Protein AF-A0A959I008-F1 (afdb_monomer_lite)

Sequence (167 aa):
MNSTNTCQQVITVTELHNYEIRFPKDAQAICGEPNPDTILTNEIGCDILSVNVHDDTYTADADECYKILRRYRVINWCEWDGISTPIVISRDEDCDNNPGDEAVWVMVRPNGVTYVDRDNNENNNNPPVGTSRCTSLPKPNGHWARSTINTELTSVGHWEYTQVIKV

Structure (mmCIF, N/CA/C/O backbone):
data_AF-A0A959I008-F1
#
_entry.id   AF-A0A959I008-F1
#
loop_
_atom_site.group_PDB
_atom_site.id
_atom_site.type_symbol
_atom_site.label_atom_id
_atom_site.label_alt_id
_atom_site.label_comp_id
_atom_site.label_asym_id
_atom_site.label_entity_id
_atom_site.label_seq_id
_atom_site.pdbx_PDB_ins_code
_atom_site.Cartn_x
_atom_site.Cartn_y
_atom_site.Cartn_z
_atom_site.occupancy
_atom_site.B_iso_or_equiv
_atom_site.auth_seq_id
_atom_site.auth_comp_id
_atom_site.auth_asym_id
_atom_site.auth_atom_id
_atom_site.pdbx_PDB_model_num
ATOM 1 N N . MET A 1 1 ? -41.784 -15.426 48.465 1.00 46.72 1 MET A N 1
ATOM 2 C CA . MET A 1 1 ? -41.939 -14.186 47.677 1.00 46.72 1 MET A CA 1
ATOM 3 C C . MET A 1 1 ? -40.967 -14.290 46.515 1.00 46.72 1 MET A C 1
ATOM 5 O O . MET A 1 1 ? -39.773 -14.316 46.774 1.00 46.72 1 MET A O 1
ATOM 9 N N . ASN A 1 2 ? -41.446 -14.460 45.280 1.00 59.78 2 ASN A N 1
ATOM 10 C CA . ASN A 1 2 ? -40.564 -14.507 44.111 1.00 59.78 2 ASN A CA 1
ATOM 11 C C . ASN A 1 2 ? -40.426 -13.095 43.546 1.00 59.78 2 ASN A C 1
ATOM 13 O O . ASN A 1 2 ? -41.419 -12.471 43.185 1.00 59.78 2 ASN A O 1
ATOM 17 N N . SER A 1 3 ? -39.194 -12.596 43.505 1.00 62.22 3 SER A N 1
ATOM 18 C CA . SER A 1 3 ? -38.844 -11.376 42.784 1.00 62.22 3 SER A CA 1
ATOM 19 C C . SER A 1 3 ? -38.984 -11.649 41.284 1.00 62.22 3 SER A C 1
ATOM 21 O O . SER A 1 3 ? -38.260 -12.482 40.748 1.00 62.22 3 SER A O 1
ATOM 23 N N . THR A 1 4 ? -39.910 -10.968 40.607 1.00 69.31 4 THR A N 1
ATOM 24 C CA . THR A 1 4 ? -40.106 -11.027 39.144 1.00 69.31 4 THR A CA 1
ATOM 25 C C . THR A 1 4 ? -39.244 -10.004 38.401 1.00 69.31 4 THR A C 1
ATOM 27 O O . THR A 1 4 ? -39.592 -9.582 37.302 1.00 69.31 4 THR A O 1
ATOM 30 N N . ASN A 1 5 ? -38.145 -9.547 39.007 1.00 70.44 5 ASN A N 1
ATOM 31 C CA . ASN A 1 5 ? -37.286 -8.540 38.397 1.00 70.44 5 ASN A CA 1
ATOM 32 C C . ASN A 1 5 ? -36.607 -9.112 37.148 1.00 70.44 5 ASN A C 1
ATOM 34 O O . ASN A 1 5 ? -35.817 -10.052 37.226 1.00 70.44 5 ASN A O 1
ATOM 38 N N . THR A 1 6 ? -36.916 -8.529 35.993 1.00 73.00 6 THR A N 1
ATOM 39 C CA . THR A 1 6 ? -36.211 -8.782 34.739 1.00 73.00 6 THR A CA 1
ATOM 40 C C . THR A 1 6 ? -34.862 -8.078 34.786 1.00 73.00 6 THR A C 1
ATOM 42 O O . THR A 1 6 ? -34.801 -6.850 34.818 1.00 73.00 6 THR A O 1
ATOM 45 N N . CYS A 1 7 ? -33.782 -8.855 34.804 1.00 81.12 7 CYS A N 1
ATOM 46 C CA . CYS A 1 7 ? -32.427 -8.335 34.685 1.00 81.12 7 CYS A CA 1
ATOM 47 C C . CYS A 1 7 ? -32.114 -8.156 33.194 1.00 81.12 7 CYS A C 1
ATOM 49 O O . CYS A 1 7 ? -32.139 -9.132 32.445 1.00 81.12 7 CYS A O 1
ATOM 51 N N . GLN A 1 8 ? -31.859 -6.924 32.757 1.00 83.75 8 GLN A N 1
ATOM 52 C CA . GLN A 1 8 ? -31.438 -6.632 31.389 1.00 83.75 8 GLN A CA 1
ATOM 53 C C . GLN A 1 8 ? -29.958 -6.255 31.393 1.00 83.75 8 GLN A C 1
ATOM 55 O O . GLN A 1 8 ? -29.533 -5.398 32.165 1.00 83.75 8 GLN A O 1
ATOM 60 N N . GLN A 1 9 ? -29.191 -6.875 30.501 1.00 84.12 9 GLN A N 1
ATOM 61 C CA . GLN A 1 9 ? -27.831 -6.467 30.179 1.00 84.12 9 GLN A CA 1
ATOM 62 C C . GLN A 1 9 ? -27.819 -5.944 28.746 1.00 84.12 9 GLN A C 1
ATOM 64 O O . GLN A 1 9 ? -28.324 -6.601 27.837 1.00 84.12 9 GLN A O 1
ATOM 69 N N . VAL A 1 10 ? -27.247 -4.759 28.551 1.00 88.75 10 VAL A N 1
ATOM 70 C CA . VAL A 1 10 ? -26.951 -4.223 27.222 1.00 88.75 10 VAL A CA 1
ATOM 71 C C . VAL A 1 10 ? -25.468 -4.450 26.969 1.00 88.75 10 VAL A C 1
ATOM 73 O O . VAL A 1 10 ? -24.633 -4.013 27.759 1.00 88.75 10 VAL A O 1
ATOM 76 N N . ILE A 1 11 ? -25.154 -5.166 25.893 1.00 86.75 11 ILE A N 1
ATOM 77 C CA . ILE A 1 11 ? -23.788 -5.369 25.410 1.00 86.75 11 ILE A CA 1
ATOM 78 C C . ILE A 1 11 ? -23.674 -4.599 24.099 1.00 86.75 11 ILE A C 1
ATOM 80 O O . ILE A 1 11 ? -24.440 -4.855 23.171 1.00 86.75 11 ILE A O 1
ATOM 84 N N . THR A 1 12 ? -22.732 -3.661 24.033 1.00 84.06 12 THR A N 1
ATOM 85 C CA . THR A 1 12 ? -22.402 -2.942 22.800 1.00 84.06 12 THR A CA 1
ATOM 86 C C . THR A 1 12 ? -21.177 -3.593 22.183 1.00 84.06 12 THR A C 1
ATOM 88 O O . THR A 1 12 ? -20.134 -3.676 22.828 1.00 84.06 12 THR A O 1
ATOM 91 N N . VAL A 1 13 ? -21.312 -4.056 20.944 1.00 82.06 13 VAL A N 1
ATOM 92 C CA . VAL A 1 13 ? -20.204 -4.573 20.137 1.00 82.06 13 VAL A CA 1
ATOM 93 C C . VAL A 1 13 ? -19.876 -3.511 19.098 1.00 82.06 13 VAL A C 1
ATOM 95 O O . VAL A 1 13 ? -20.772 -3.044 18.399 1.00 82.06 13 VAL A O 1
ATOM 98 N N . THR A 1 14 ? -18.613 -3.103 19.035 1.00 81.31 14 THR A N 1
ATOM 99 C CA . THR A 1 14 ? -18.105 -2.140 18.053 1.00 81.31 14 THR A CA 1
ATOM 100 C C . THR A 1 14 ? -17.007 -2.791 17.237 1.00 81.31 14 THR A C 1
ATOM 102 O O . THR A 1 14 ? -16.164 -3.497 17.794 1.00 81.31 14 THR A O 1
ATOM 105 N N . GLU A 1 15 ? -17.005 -2.528 15.937 1.00 81.19 15 GLU A N 1
ATOM 106 C CA . GLU A 1 15 ? -15.923 -2.936 15.049 1.00 81.19 15 GLU A CA 1
ATOM 107 C C . GLU A 1 15 ? -14.650 -2.158 15.403 1.00 81.19 15 GLU A C 1
ATOM 109 O O . GLU A 1 15 ? -14.684 -0.954 15.668 1.00 81.19 15 GLU A O 1
ATOM 114 N N . LEU A 1 16 ? -13.532 -2.878 15.485 1.00 90.62 16 LEU A N 1
ATOM 115 C CA . LEU A 1 16 ? -12.210 -2.331 15.762 1.00 90.62 16 LEU A CA 1
ATOM 116 C C . LEU A 1 16 ? -11.230 -2.967 14.785 1.00 90.62 16 LEU A C 1
ATOM 118 O O . LEU A 1 16 ? -11.007 -4.177 14.835 1.00 90.62 16 LEU A O 1
ATOM 122 N N . HIS A 1 17 ? -10.640 -2.131 13.939 1.00 95.38 17 HIS A N 1
ATOM 123 C CA . HIS A 1 17 ? -9.652 -2.546 12.955 1.00 95.38 17 HIS A CA 1
ATOM 124 C C . HIS A 1 17 ? -8.246 -2.368 13.518 1.00 95.38 17 HIS A C 1
ATOM 126 O O . HIS A 1 17 ? -7.909 -1.320 14.076 1.00 95.38 17 HIS A O 1
ATOM 132 N N . ASN A 1 18 ? -7.427 -3.405 13.398 1.00 97.44 18 ASN A N 1
ATOM 133 C CA . ASN A 1 18 ? -6.021 -3.368 13.755 1.00 97.44 18 ASN A CA 1
ATOM 134 C C . ASN A 1 18 ? -5.234 -4.309 12.850 1.00 97.44 18 ASN A C 1
ATOM 136 O O . ASN A 1 18 ? -5.190 -5.519 13.079 1.00 97.44 18 ASN A O 1
ATOM 140 N N . TYR A 1 19 ? -4.601 -3.759 11.827 1.00 98.19 19 TYR A N 1
ATOM 141 C CA . TYR A 1 19 ? -3.856 -4.559 10.873 1.00 98.19 19 TYR A CA 1
ATOM 142 C C . TYR A 1 19 ? -2.707 -3.781 10.253 1.00 98.19 19 TYR A C 1
ATOM 144 O O . TYR A 1 19 ? -2.681 -2.548 10.247 1.00 98.19 19 TYR A O 1
ATOM 152 N N . GLU A 1 20 ? -1.746 -4.527 9.726 1.00 98.56 20 GLU A N 1
ATOM 153 C CA . GLU A 1 20 ? -0.547 -3.982 9.107 1.00 98.56 20 GLU A CA 1
ATOM 154 C C . GLU A 1 20 ? -0.326 -4.631 7.747 1.00 98.56 20 GLU A C 1
ATOM 156 O O . GLU A 1 20 ? -0.545 -5.831 7.564 1.00 98.56 20 GLU A O 1
ATOM 161 N N . ILE A 1 21 ? 0.125 -3.829 6.793 1.00 98.62 21 ILE A N 1
ATOM 162 C CA . ILE A 1 21 ? 0.477 -4.251 5.445 1.00 98.62 21 ILE A CA 1
ATOM 163 C C . ILE A 1 21 ? 1.869 -3.704 5.161 1.00 98.62 21 ILE A C 1
ATOM 165 O O . ILE A 1 21 ? 2.079 -2.498 5.233 1.00 98.62 21 ILE A O 1
ATOM 169 N N . ARG A 1 22 ? 2.814 -4.571 4.804 1.00 98.56 22 ARG A N 1
ATOM 170 C CA . ARG A 1 22 ? 4.126 -4.170 4.296 1.00 98.56 22 ARG A CA 1
ATOM 171 C C . ARG A 1 22 ? 4.176 -4.427 2.800 1.00 98.56 22 ARG A C 1
ATOM 173 O O . ARG A 1 22 ? 4.286 -5.579 2.376 1.00 98.56 22 ARG A O 1
ATOM 180 N N . PHE A 1 23 ? 4.138 -3.361 2.014 1.00 98.56 23 PHE A N 1
ATOM 181 C CA . PHE A 1 23 ? 4.387 -3.420 0.581 1.00 98.56 23 PHE A CA 1
ATOM 182 C C . PHE A 1 23 ? 5.891 -3.539 0.305 1.00 98.56 23 PHE A C 1
ATOM 184 O O . PHE A 1 23 ? 6.690 -2.851 0.949 1.00 98.56 23 PHE A O 1
ATOM 191 N N . PRO A 1 24 ? 6.304 -4.426 -0.616 1.00 98.31 24 PRO A N 1
ATOM 192 C CA . PRO A 1 24 ? 7.713 -4.653 -0.887 1.00 98.31 24 PRO A CA 1
ATOM 193 C C . PRO A 1 24 ? 8.294 -3.516 -1.725 1.00 98.31 24 PRO A C 1
ATOM 195 O O . PRO A 1 24 ? 7.618 -2.957 -2.585 1.00 98.31 24 PRO A O 1
ATOM 198 N N . LYS A 1 25 ? 9.583 -3.247 -1.525 1.00 97.69 25 LYS A N 1
ATOM 199 C CA . LYS A 1 25 ? 10.366 -2.383 -2.408 1.00 97.69 25 LYS A CA 1
ATOM 200 C C . LYS A 1 25 ? 10.504 -2.978 -3.809 1.00 97.69 25 LYS A C 1
ATOM 202 O O . LYS A 1 25 ? 10.279 -4.175 -4.010 1.00 97.69 25 LYS A O 1
ATOM 207 N N . ASP A 1 26 ? 10.957 -2.181 -4.759 1.00 97.12 26 ASP A N 1
ATOM 208 C CA . ASP A 1 26 ? 11.310 -2.656 -6.090 1.00 97.12 26 ASP A CA 1
ATOM 209 C C . ASP A 1 26 ? 12.443 -3.686 -6.060 1.00 97.12 26 ASP A C 1
ATOM 211 O O . ASP A 1 26 ? 13.258 -3.762 -5.133 1.00 97.12 26 ASP A O 1
ATOM 215 N N . ALA A 1 27 ? 12.513 -4.478 -7.125 1.00 94.75 27 ALA A N 1
ATOM 216 C CA . ALA A 1 27 ? 13.531 -5.502 -7.282 1.00 94.75 27 ALA A CA 1
ATOM 217 C C . ALA A 1 27 ? 14.217 -5.417 -8.643 1.00 94.75 27 ALA A C 1
ATOM 219 O O . ALA A 1 27 ? 13.657 -4.937 -9.632 1.00 94.75 27 ALA A O 1
ATOM 220 N N . GLN A 1 28 ? 15.437 -5.942 -8.689 1.00 91.62 28 GLN A N 1
ATOM 221 C CA . GLN A 1 28 ? 16.205 -6.077 -9.913 1.00 91.62 28 GLN A CA 1
ATOM 222 C C . GLN A 1 28 ? 16.833 -7.469 -9.986 1.00 91.62 28 GLN A C 1
ATOM 224 O O . GLN A 1 28 ? 17.345 -7.977 -8.987 1.00 91.62 28 GLN A O 1
ATOM 229 N N . ALA A 1 29 ? 16.812 -8.066 -11.171 1.00 88.56 29 ALA A N 1
ATOM 230 C CA . ALA A 1 29 ? 17.532 -9.283 -11.509 1.00 88.56 29 ALA A CA 1
ATOM 231 C C . ALA A 1 29 ? 18.349 -9.066 -12.790 1.00 88.56 29 ALA A C 1
ATOM 233 O O . ALA A 1 29 ? 18.130 -8.102 -13.517 1.00 88.56 29 ALA A O 1
ATOM 234 N N . ILE A 1 30 ? 19.313 -9.952 -13.042 1.00 86.38 30 ILE A N 1
ATOM 235 C CA . ILE A 1 30 ? 20.010 -10.033 -14.329 1.00 86.38 30 ILE A CA 1
ATOM 236 C C . ILE A 1 30 ? 19.333 -11.161 -15.096 1.00 86.38 30 ILE A C 1
ATOM 238 O O . ILE A 1 30 ? 19.501 -12.304 -14.677 1.00 86.38 30 ILE A O 1
ATOM 242 N N . CYS A 1 31 ? 18.583 -10.843 -16.155 1.00 81.38 31 CYS A N 1
ATOM 243 C CA . CYS A 1 31 ? 18.052 -11.759 -17.169 1.00 81.38 31 CYS A CA 1
ATOM 244 C C . CYS A 1 31 ? 17.785 -13.196 -16.683 1.00 81.38 31 CYS A C 1
ATOM 246 O O . CYS A 1 31 ? 18.676 -14.045 -16.649 1.00 81.38 31 CYS A O 1
ATOM 248 N N . GLY A 1 32 ? 16.534 -13.496 -16.347 1.00 83.69 32 GLY A N 1
ATOM 249 C CA . GLY A 1 32 ? 16.133 -14.804 -15.832 1.00 83.69 32 GLY A CA 1
ATOM 250 C C . GLY A 1 32 ? 14.786 -14.728 -15.133 1.00 83.69 32 GLY A C 1
ATOM 251 O O . GLY A 1 32 ? 13.991 -13.849 -15.441 1.00 83.69 32 GLY A O 1
ATOM 252 N N . GLU A 1 33 ? 14.533 -15.628 -14.190 1.00 84.75 33 GLU A N 1
ATOM 253 C CA . GLU A 1 33 ? 13.365 -15.544 -13.305 1.00 84.75 33 GLU A CA 1
ATOM 254 C C . GLU A 1 33 ? 13.709 -14.670 -12.086 1.00 84.75 33 GLU A C 1
ATOM 256 O O . GLU A 1 33 ? 14.613 -15.031 -11.321 1.00 84.75 33 GLU A O 1
ATOM 261 N N . PRO A 1 34 ? 13.049 -13.514 -11.884 1.00 87.75 34 PRO A N 1
ATOM 262 C CA . PRO A 1 34 ? 13.289 -12.677 -10.719 1.00 87.75 34 PRO A CA 1
ATOM 263 C C . PRO A 1 34 ? 12.707 -13.327 -9.460 1.00 87.75 34 PRO A C 1
ATOM 265 O O . PRO A 1 34 ? 11.643 -13.939 -9.488 1.00 87.75 34 PRO A O 1
ATOM 268 N N . ASN A 1 35 ? 13.369 -13.118 -8.320 1.00 91.00 35 ASN A N 1
ATOM 269 C CA . ASN A 1 35 ? 12.870 -13.524 -7.003 1.00 91.00 35 ASN A CA 1
ATOM 270 C C . ASN A 1 35 ? 12.715 -12.295 -6.082 1.00 91.00 35 ASN A C 1
ATOM 272 O O . ASN A 1 35 ? 13.536 -12.102 -5.180 1.00 91.00 35 ASN A O 1
ATOM 276 N N . PRO A 1 36 ? 11.743 -11.405 -6.361 1.00 93.19 36 PRO A N 1
ATOM 277 C CA . PRO A 1 36 ? 11.507 -10.210 -5.557 1.00 93.19 36 PRO A CA 1
ATOM 278 C C . PRO A 1 36 ? 10.903 -10.563 -4.191 1.00 93.19 36 PRO A C 1
ATOM 280 O O . PRO A 1 36 ? 10.232 -11.585 -4.041 1.00 93.19 36 PRO A O 1
ATOM 283 N N . ASP A 1 37 ? 11.078 -9.673 -3.212 1.00 94.31 37 ASP A N 1
ATOM 284 C CA . ASP A 1 37 ? 10.291 -9.721 -1.975 1.00 94.31 37 ASP A CA 1
ATOM 285 C C . ASP A 1 37 ? 8.798 -9.505 -2.289 1.00 94.31 37 ASP A C 1
ATOM 287 O O . ASP A 1 37 ? 8.442 -8.873 -3.293 1.00 94.31 37 ASP A O 1
ATOM 291 N N . THR A 1 38 ? 7.930 -10.025 -1.425 1.00 95.75 38 THR A N 1
ATOM 292 C CA . THR A 1 38 ? 6.472 -9.963 -1.577 1.00 95.75 38 THR A CA 1
ATOM 293 C C . THR A 1 38 ? 5.830 -9.207 -0.420 1.00 95.75 38 THR A C 1
ATOM 295 O O . THR A 1 38 ? 6.450 -8.924 0.605 1.00 95.75 38 THR A O 1
ATOM 298 N N . ILE A 1 39 ? 4.560 -8.863 -0.598 1.00 98.00 39 ILE A N 1
ATOM 299 C CA . ILE A 1 39 ? 3.738 -8.249 0.439 1.00 98.00 39 ILE A CA 1
ATOM 300 C C . ILE A 1 39 ? 3.649 -9.130 1.692 1.00 98.00 39 ILE A C 1
ATOM 302 O O . ILE A 1 39 ? 3.508 -10.351 1.595 1.00 98.00 39 ILE A O 1
ATOM 306 N N . LEU A 1 40 ? 3.691 -8.495 2.864 1.00 98.19 40 LEU A N 1
ATOM 307 C CA . LEU A 1 40 ? 3.385 -9.126 4.149 1.00 98.19 40 LEU A CA 1
ATOM 308 C C . LEU A 1 40 ? 2.159 -8.458 4.765 1.00 98.19 40 LEU A C 1
ATOM 310 O O . LEU A 1 40 ? 1.983 -7.248 4.645 1.00 98.19 40 LEU A O 1
ATOM 314 N N . THR A 1 41 ? 1.333 -9.243 5.446 1.00 98.12 41 THR A N 1
ATOM 315 C CA . THR A 1 41 ? 0.145 -8.763 6.155 1.00 98.12 41 THR A CA 1
ATOM 316 C C . THR A 1 41 ? 0.132 -9.306 7.576 1.00 98.12 41 THR A C 1
ATOM 318 O O . THR A 1 41 ? 0.555 -10.439 7.813 1.00 98.12 41 THR A O 1
ATOM 321 N N . ASN A 1 42 ? -0.366 -8.510 8.515 1.00 97.75 42 ASN A N 1
ATOM 322 C CA . ASN A 1 42 ? -0.502 -8.880 9.917 1.00 97.75 42 ASN A CA 1
ATOM 323 C C . ASN A 1 42 ? -1.891 -8.466 10.418 1.00 97.75 42 ASN A C 1
ATOM 325 O O . ASN A 1 42 ? -2.180 -7.277 10.535 1.00 97.75 42 ASN A O 1
ATOM 329 N N . GLU A 1 43 ? -2.750 -9.445 10.687 1.00 96.44 43 GLU A N 1
ATOM 330 C CA . GLU A 1 43 ? -4.100 -9.252 11.226 1.00 96.44 43 GLU A CA 1
ATOM 331 C C . GLU A 1 43 ? -4.028 -9.318 12.756 1.00 96.44 43 GLU A C 1
ATOM 333 O O . GLU A 1 43 ? -3.884 -10.392 13.340 1.00 96.44 43 GLU A O 1
ATOM 338 N N . ILE A 1 44 ? -4.072 -8.161 13.418 1.00 94.62 44 ILE A N 1
ATOM 339 C CA . ILE A 1 44 ? -3.953 -8.063 14.882 1.00 94.62 44 ILE A CA 1
ATOM 340 C C . ILE A 1 44 ? -5.349 -8.015 15.529 1.00 94.62 44 ILE A C 1
ATOM 342 O O . ILE A 1 44 ? -5.537 -8.480 16.654 1.00 94.62 44 ILE A O 1
ATOM 346 N N . GLY A 1 45 ? -6.318 -7.416 14.833 1.00 90.44 45 GLY A N 1
ATOM 347 C CA . GLY A 1 45 ? -7.725 -7.327 15.210 1.00 90.44 45 GLY A CA 1
ATOM 348 C C . GLY A 1 45 ? -8.567 -8.483 14.668 1.00 90.44 45 GLY A C 1
ATOM 349 O O . GLY A 1 45 ? -8.070 -9.567 14.386 1.00 90.44 45 GLY A O 1
ATOM 350 N N . CYS A 1 46 ? -9.873 -8.248 14.519 1.00 89.06 46 CYS A N 1
ATOM 351 C CA . CYS A 1 46 ? -10.805 -9.198 13.888 1.00 89.06 46 CYS A CA 1
ATOM 352 C C . CYS A 1 46 ? -10.911 -8.966 12.369 1.00 89.06 46 CYS A C 1
ATOM 354 O O . CYS A 1 46 ? -11.981 -9.124 11.780 1.00 89.06 46 CYS A O 1
ATOM 356 N N . ASP A 1 47 ? -9.818 -8.516 11.762 1.00 95.12 47 ASP A N 1
ATOM 357 C CA . ASP A 1 47 ? -9.739 -8.143 10.356 1.00 95.12 47 ASP A CA 1
ATOM 358 C C . ASP A 1 47 ? -9.535 -9.375 9.474 1.00 95.12 47 ASP A C 1
ATOM 360 O O . ASP A 1 47 ? -8.954 -10.368 9.909 1.00 95.12 47 ASP A O 1
ATOM 364 N N . ILE A 1 48 ? -10.027 -9.310 8.235 1.00 95.25 48 ILE A N 1
ATOM 365 C CA . ILE A 1 48 ? -9.873 -10.385 7.248 1.00 95.25 48 ILE A CA 1
ATOM 366 C C . ILE A 1 48 ? -9.332 -9.767 5.965 1.00 95.25 48 ILE A C 1
ATOM 368 O O . ILE A 1 48 ? -10.083 -9.221 5.150 1.00 95.25 48 ILE A O 1
ATOM 372 N N . LEU A 1 49 ? -8.020 -9.866 5.786 1.00 97.88 49 LEU A N 1
ATOM 373 C CA . LEU A 1 49 ? -7.290 -9.329 4.655 1.00 97.88 49 LEU A CA 1
ATOM 374 C C . LEU A 1 49 ? -7.218 -10.350 3.518 1.00 97.88 49 LEU A C 1
ATOM 376 O O . LEU A 1 49 ? -6.847 -11.511 3.673 1.00 97.88 49 LEU A O 1
ATOM 380 N N . SER A 1 50 ? -7.551 -9.897 2.318 1.00 97.88 50 SER A N 1
ATOM 381 C CA . SER A 1 50 ? -7.363 -10.629 1.071 1.00 97.88 50 SER A CA 1
ATOM 382 C C . SER A 1 50 ? -6.440 -9.849 0.157 1.00 97.88 50 SER A C 1
ATOM 384 O O . SER A 1 50 ? -6.665 -8.669 -0.099 1.00 97.88 50 SER A O 1
ATOM 386 N N . VAL A 1 51 ? -5.422 -10.525 -0.367 1.00 98.19 51 VAL A N 1
ATOM 387 C CA . VAL A 1 51 ? -4.444 -9.941 -1.283 1.00 98.19 51 VAL A CA 1
ATOM 388 C C . VAL A 1 51 ? -4.675 -10.493 -2.685 1.00 98.19 51 VAL A C 1
ATOM 390 O O . VAL A 1 51 ? -4.634 -11.702 -2.908 1.00 98.19 51 VAL A O 1
ATOM 393 N N . ASN A 1 52 ? -4.873 -9.602 -3.649 1.00 98.00 52 ASN A N 1
ATOM 394 C CA . ASN A 1 52 ? -4.815 -9.907 -5.069 1.00 98.00 52 ASN A CA 1
ATOM 395 C C . ASN A 1 52 ? -3.512 -9.353 -5.655 1.00 98.00 52 ASN A C 1
ATOM 397 O O . ASN A 1 52 ? -3.192 -8.181 -5.463 1.00 98.00 52 ASN A O 1
ATOM 401 N N . VAL A 1 53 ? -2.771 -10.201 -6.365 1.00 98.06 53 VAL A N 1
ATOM 402 C CA . VAL A 1 53 ? -1.519 -9.836 -7.037 1.00 98.06 53 VAL A CA 1
ATOM 403 C C . VAL A 1 53 ? -1.712 -10.011 -8.536 1.00 98.06 53 VAL A C 1
ATOM 405 O O . VAL A 1 53 ? -2.197 -11.055 -8.978 1.00 98.06 53 VAL A O 1
ATOM 408 N N . HIS A 1 54 ? -1.358 -8.990 -9.309 1.00 97.94 54 HIS A N 1
ATOM 409 C CA . HIS A 1 54 ? -1.449 -8.999 -10.764 1.00 97.94 54 HIS A CA 1
ATOM 410 C C . HIS A 1 54 ? -0.161 -8.473 -11.389 1.00 97.94 54 HIS A C 1
ATOM 412 O O . HIS A 1 54 ? 0.297 -7.396 -11.013 1.00 97.94 54 HIS A O 1
ATOM 418 N N . ASP A 1 55 ? 0.370 -9.206 -12.364 1.00 96.88 55 ASP A N 1
ATOM 419 C CA . ASP A 1 55 ? 1.624 -8.882 -13.036 1.00 96.88 55 ASP A CA 1
ATOM 420 C C . ASP A 1 55 ? 1.368 -8.509 -14.495 1.00 96.88 55 ASP A C 1
ATOM 422 O O . ASP A 1 55 ? 0.823 -9.307 -15.258 1.00 96.88 55 ASP A O 1
ATOM 426 N N . ASP A 1 56 ? 1.833 -7.324 -14.882 1.00 95.88 56 ASP A N 1
ATOM 427 C CA . ASP A 1 56 ? 1.908 -6.890 -16.274 1.00 95.88 56 ASP A CA 1
ATOM 428 C C . ASP A 1 56 ? 3.372 -6.933 -16.738 1.00 95.88 56 ASP A C 1
ATOM 430 O O . ASP A 1 56 ? 4.229 -6.233 -16.190 1.00 95.88 56 ASP A O 1
ATOM 434 N N . THR A 1 57 ? 3.679 -7.762 -17.741 1.00 93.94 57 THR A N 1
ATOM 435 C CA . THR A 1 57 ? 5.038 -7.912 -18.291 1.00 93.94 57 THR A CA 1
ATOM 436 C C . THR A 1 57 ? 5.210 -7.108 -19.577 1.00 93.94 57 THR A C 1
ATOM 438 O O . THR A 1 57 ? 4.428 -7.236 -20.518 1.00 93.94 57 THR A O 1
ATOM 441 N N . TYR A 1 58 ? 6.283 -6.325 -19.640 1.00 91.31 58 TYR A N 1
ATOM 442 C CA . TYR A 1 58 ? 6.665 -5.498 -20.779 1.00 91.31 58 TYR A CA 1
ATOM 443 C C . TYR A 1 58 ? 8.065 -5.886 -21.245 1.00 91.31 58 TYR A C 1
ATOM 445 O O . TYR A 1 58 ? 9.009 -5.880 -20.460 1.00 91.31 58 TYR A O 1
ATOM 453 N N . THR A 1 59 ? 8.220 -6.204 -22.524 1.00 85.62 59 THR A N 1
ATOM 454 C CA . THR A 1 59 ? 9.533 -6.454 -23.130 1.00 85.62 59 THR A CA 1
ATOM 455 C C . THR A 1 59 ? 10.227 -5.130 -23.438 1.00 85.62 59 THR A C 1
ATOM 457 O O . THR A 1 59 ? 9.576 -4.202 -23.920 1.00 85.62 59 THR A O 1
ATOM 460 N N . ALA A 1 60 ? 11.531 -5.040 -23.177 1.00 73.94 60 ALA A N 1
ATOM 461 C CA . ALA A 1 60 ? 12.344 -3.887 -23.553 1.00 73.94 60 ALA A CA 1
ATOM 462 C C . ALA A 1 60 ? 13.247 -4.230 -24.752 1.00 73.94 60 ALA A C 1
ATOM 464 O O . ALA A 1 60 ? 13.634 -5.379 -24.938 1.00 73.94 60 ALA A O 1
ATOM 465 N N . ASP A 1 61 ? 13.577 -3.223 -25.566 1.00 67.75 61 ASP A N 1
ATOM 466 C CA . ASP A 1 61 ? 14.409 -3.372 -26.773 1.00 67.75 61 ASP A CA 1
ATOM 467 C C . ASP A 1 61 ? 15.925 -3.178 -26.498 1.00 67.75 61 ASP A C 1
ATOM 469 O O . ASP A 1 61 ? 16.723 -3.122 -27.435 1.00 67.75 61 ASP A O 1
ATOM 473 N N . ALA A 1 62 ? 16.333 -3.026 -25.228 1.00 68.06 62 ALA A N 1
ATOM 474 C CA . ALA A 1 62 ? 17.690 -2.649 -24.794 1.00 68.06 62 ALA A CA 1
ATOM 475 C C . ALA A 1 62 ? 18.279 -3.644 -23.759 1.00 68.06 62 ALA A C 1
ATOM 477 O O . ALA A 1 62 ? 17.930 -4.816 -23.778 1.00 68.06 62 ALA A O 1
ATOM 478 N N . ASP A 1 63 ? 19.182 -3.198 -22.871 1.00 68.56 63 ASP A N 1
ATOM 479 C CA . ASP A 1 63 ? 19.917 -4.040 -21.899 1.00 68.56 63 ASP A CA 1
ATOM 480 C C . ASP A 1 63 ? 19.039 -4.732 -20.827 1.00 68.56 63 ASP A C 1
ATOM 482 O O . ASP A 1 63 ? 19.534 -5.583 -20.089 1.00 68.56 63 ASP A O 1
ATOM 486 N N . GLU A 1 64 ? 17.758 -4.367 -20.717 1.00 70.88 64 GLU A N 1
ATOM 487 C CA . GLU A 1 64 ? 16.784 -5.013 -19.826 1.00 70.88 64 GLU A CA 1
ATOM 488 C C . GLU A 1 64 ? 16.061 -6.126 -20.609 1.00 70.88 64 GLU A C 1
ATOM 490 O O . GLU A 1 64 ? 15.497 -5.877 -21.674 1.00 70.88 64 GLU A O 1
ATOM 495 N N . CYS A 1 65 ? 16.065 -7.355 -20.091 1.00 87.19 65 CYS A N 1
ATOM 496 C CA . CYS A 1 65 ? 15.362 -8.492 -20.680 1.00 87.19 65 CYS A CA 1
ATOM 497 C C . CYS A 1 65 ? 13.844 -8.250 -20.714 1.00 87.19 65 CYS A C 1
ATOM 499 O O . CYS A 1 65 ? 13.190 -8.493 -21.732 1.00 87.19 65 CYS A O 1
ATOM 501 N N . TYR A 1 66 ? 13.277 -7.780 -19.601 1.00 90.19 66 TYR A N 1
ATOM 502 C CA . TYR A 1 66 ? 11.882 -7.351 -19.503 1.00 90.19 66 TYR A CA 1
ATOM 503 C C . TYR A 1 66 ? 11.625 -6.623 -18.176 1.00 90.19 66 TYR A C 1
ATOM 505 O O . TYR A 1 66 ? 12.404 -6.666 -17.227 1.00 90.19 66 TYR A O 1
ATOM 513 N N . LYS A 1 67 ? 10.468 -5.973 -18.085 1.00 92.25 67 LYS A N 1
ATOM 514 C CA . LYS A 1 67 ? 9.990 -5.284 -16.890 1.00 92.25 67 LYS A CA 1
ATOM 515 C C . LYS A 1 67 ? 8.649 -5.858 -16.458 1.00 92.25 67 LYS A C 1
ATOM 517 O O . LYS A 1 67 ? 7.758 -6.019 -17.288 1.00 92.25 67 LYS A O 1
ATOM 522 N N . ILE A 1 68 ? 8.479 -6.110 -15.164 1.00 94.94 68 ILE A N 1
ATOM 523 C CA . ILE A 1 68 ? 7.187 -6.476 -14.573 1.00 94.94 68 ILE A CA 1
ATOM 524 C C . ILE A 1 68 ? 6.678 -5.300 -13.734 1.00 94.94 68 ILE A C 1
ATOM 526 O O . ILE A 1 68 ? 7.402 -4.766 -12.889 1.00 94.94 68 ILE A O 1
ATOM 530 N N . LEU A 1 69 ? 5.427 -4.901 -13.962 1.00 97.06 69 LEU A N 1
ATOM 531 C CA . LEU A 1 69 ? 4.658 -4.066 -13.042 1.00 97.06 69 LEU A CA 1
ATOM 532 C C . LEU A 1 69 ? 3.758 -4.990 -12.221 1.00 97.06 69 LEU A C 1
ATOM 534 O O . LEU A 1 69 ? 2.760 -5.499 -12.728 1.00 97.06 69 LEU A O 1
ATOM 538 N N . ARG A 1 70 ? 4.136 -5.230 -10.965 1.00 97.88 70 ARG A N 1
ATOM 539 C CA . ARG A 1 70 ? 3.379 -6.082 -10.047 1.00 97.88 70 ARG A CA 1
ATOM 540 C C . ARG A 1 70 ? 2.486 -5.222 -9.175 1.00 97.88 70 ARG A C 1
ATOM 542 O O . ARG A 1 70 ? 2.964 -4.476 -8.324 1.00 97.88 70 ARG A O 1
ATOM 549 N N . ARG A 1 71 ? 1.181 -5.337 -9.362 1.00 98.50 71 ARG A N 1
ATOM 550 C CA . ARG A 1 71 ? 0.179 -4.601 -8.601 1.00 98.50 71 ARG A CA 1
ATOM 551 C C . ARG A 1 71 ? -0.411 -5.478 -7.507 1.00 98.50 71 ARG A C 1
ATOM 553 O O . ARG A 1 71 ? -0.943 -6.551 -7.780 1.00 98.50 71 ARG A O 1
ATOM 560 N N . TYR A 1 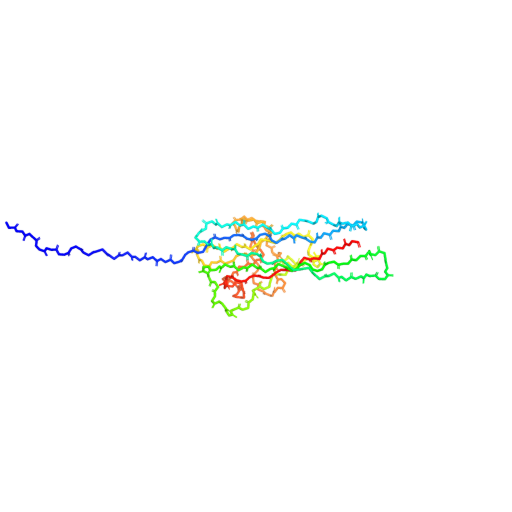72 ? -0.361 -4.971 -6.286 1.00 98.56 72 TYR A N 1
ATOM 561 C CA . TYR A 1 72 ? -1.001 -5.539 -5.112 1.00 98.56 72 TYR A CA 1
ATOM 562 C C . TYR A 1 72 ? -2.287 -4.772 -4.823 1.00 98.56 72 TYR A C 1
ATOM 564 O O . TYR A 1 72 ? -2.270 -3.545 -4.748 1.00 98.56 72 TYR A O 1
ATOM 572 N N . ARG A 1 73 ? -3.386 -5.496 -4.626 1.00 98.44 73 ARG A N 1
ATOM 573 C CA . ARG A 1 73 ? -4.642 -4.976 -4.083 1.00 98.44 73 ARG A CA 1
ATOM 574 C C . ARG A 1 73 ? -4.966 -5.717 -2.804 1.00 98.44 73 ARG A C 1
ATOM 576 O O . ARG A 1 73 ? -5.050 -6.942 -2.824 1.00 98.44 73 ARG A O 1
ATOM 583 N N . VAL A 1 74 ? -5.142 -4.987 -1.713 1.00 98.56 74 VAL A N 1
ATOM 584 C CA . VAL A 1 74 ? -5.479 -5.563 -0.408 1.00 98.56 74 VAL A CA 1
ATOM 585 C C . VAL A 1 74 ? -6.860 -5.091 -0.005 1.00 98.56 74 VAL A C 1
ATOM 587 O O . VAL A 1 74 ? -7.120 -3.891 -0.016 1.00 98.56 74 VAL A O 1
ATOM 590 N N . ILE A 1 75 ? -7.732 -6.029 0.348 1.00 98.38 75 ILE A N 1
ATOM 591 C CA . ILE A 1 75 ? -9.079 -5.758 0.847 1.00 98.38 75 ILE A CA 1
ATOM 592 C C . ILE A 1 75 ? -9.190 -6.297 2.268 1.00 98.38 75 ILE A C 1
ATOM 594 O O . ILE A 1 75 ? -8.927 -7.476 2.481 1.00 98.38 75 ILE A O 1
ATOM 598 N N . ASN A 1 76 ? -9.619 -5.463 3.209 1.00 97.56 76 ASN A N 1
ATOM 599 C CA . ASN A 1 76 ? -10.171 -5.888 4.485 1.00 97.56 76 ASN A CA 1
ATOM 600 C C . ASN A 1 76 ? -11.681 -6.085 4.330 1.00 97.56 76 ASN A C 1
ATOM 602 O O . ASN A 1 76 ? -12.435 -5.117 4.235 1.00 97.56 76 ASN A O 1
ATOM 606 N N . TRP A 1 77 ? -12.134 -7.336 4.315 1.00 95.44 77 TRP A N 1
ATOM 607 C CA . TRP A 1 77 ? -13.553 -7.662 4.134 1.00 95.44 77 TRP A CA 1
ATOM 608 C C . TRP A 1 77 ? -14.441 -7.217 5.293 1.00 95.44 77 TRP A C 1
ATOM 610 O O . TRP A 1 77 ? -15.648 -7.089 5.110 1.00 95.44 77 TRP A O 1
ATOM 620 N N . CYS A 1 78 ? -13.857 -6.983 6.468 1.00 93.69 78 CYS A N 1
ATOM 621 C CA . CYS A 1 78 ? -14.583 -6.476 7.627 1.00 93.69 78 CYS A CA 1
ATOM 622 C C . CYS A 1 78 ? -14.819 -4.960 7.563 1.00 93.69 78 CYS A C 1
ATOM 624 O O . CYS A 1 78 ? -15.566 -4.444 8.383 1.00 93.69 78 CYS A O 1
ATOM 626 N N . GLU A 1 79 ? -14.173 -4.251 6.634 1.00 95.12 79 GLU A N 1
ATOM 627 C CA . GLU A 1 79 ? -14.176 -2.785 6.571 1.00 95.12 79 GLU A CA 1
ATOM 628 C C . GLU A 1 79 ? -14.667 -2.250 5.218 1.00 95.12 79 GLU A C 1
ATOM 630 O O . GLU A 1 79 ? -15.342 -1.224 5.158 1.00 95.12 79 GLU A O 1
ATOM 635 N N . TRP A 1 80 ? -14.341 -2.934 4.118 1.00 96.44 80 TRP A N 1
ATOM 636 C CA . TRP A 1 80 ? -14.657 -2.457 2.777 1.00 96.44 80 TRP A CA 1
ATOM 637 C C . TRP A 1 80 ? -16.155 -2.549 2.456 1.00 96.44 80 TRP A C 1
ATOM 639 O O . TRP A 1 80 ? -16.788 -3.593 2.599 1.00 96.44 80 TRP A O 1
ATOM 649 N N . ASP A 1 81 ? -16.710 -1.458 1.933 1.00 95.00 81 ASP A N 1
ATOM 650 C CA . ASP A 1 81 ? -18.131 -1.309 1.585 1.00 95.00 81 ASP A CA 1
ATOM 651 C C . ASP A 1 81 ? -18.532 -1.962 0.243 1.00 95.00 81 ASP A C 1
ATOM 653 O O . ASP A 1 81 ? -19.698 -1.913 -0.160 1.00 95.00 81 ASP A O 1
ATOM 657 N N . GLY A 1 82 ? -17.574 -2.554 -0.476 1.00 95.69 82 GLY A N 1
ATOM 658 C CA . GLY A 1 82 ? -17.783 -3.192 -1.777 1.00 95.69 82 GLY A CA 1
ATOM 659 C C . GLY A 1 82 ? -17.796 -2.244 -2.982 1.00 95.69 82 GLY A C 1
ATOM 660 O O . GLY A 1 82 ? -17.932 -2.717 -4.113 1.00 95.69 82 GLY A O 1
ATOM 661 N N . ILE A 1 83 ? -17.662 -0.929 -2.778 1.00 95.88 83 ILE A N 1
ATOM 662 C CA . ILE A 1 83 ? -17.741 0.084 -3.848 1.00 95.88 83 ILE A CA 1
ATOM 663 C C . ILE A 1 83 ? -16.604 1.110 -3.808 1.00 95.88 83 ILE A C 1
ATOM 665 O O . ILE A 1 83 ? -16.242 1.658 -4.851 1.00 95.88 83 ILE A O 1
ATOM 669 N N . SER A 1 84 ? -16.028 1.363 -2.635 1.00 96.94 84 SER A N 1
ATOM 670 C CA . SER A 1 84 ? -14.964 2.332 -2.424 1.00 96.94 84 SER A CA 1
ATOM 671 C C . SER A 1 84 ? -13.705 1.919 -3.180 1.00 96.94 84 SER A C 1
ATOM 673 O O . SER A 1 84 ? -13.268 0.762 -3.158 1.00 96.94 84 SER A O 1
ATOM 675 N N . THR A 1 85 ? -13.119 2.878 -3.889 1.00 97.38 85 THR A N 1
ATOM 676 C CA . THR A 1 85 ? -11.886 2.673 -4.653 1.00 97.38 85 THR A CA 1
ATOM 677 C C . THR A 1 85 ? -10.691 2.480 -3.722 1.00 97.38 85 THR A C 1
ATOM 679 O O . THR A 1 85 ? -10.704 3.023 -2.616 1.00 97.38 85 THR A O 1
ATOM 682 N N . PRO A 1 86 ? -9.645 1.752 -4.154 1.00 97.94 86 PRO A N 1
ATOM 683 C CA . PRO A 1 86 ? -8.475 1.550 -3.317 1.00 97.94 86 PRO A CA 1
ATOM 684 C C . PRO A 1 86 ? -7.744 2.865 -3.047 1.00 97.94 86 PRO A C 1
ATOM 686 O O . PRO A 1 86 ? -7.604 3.708 -3.937 1.00 97.94 86 PRO A O 1
ATOM 689 N N . ILE A 1 87 ? -7.213 2.997 -1.835 1.00 97.88 87 ILE A N 1
ATOM 690 C CA . ILE A 1 87 ? -6.246 4.033 -1.487 1.00 97.88 87 ILE A CA 1
ATOM 691 C C . ILE A 1 87 ? -4.893 3.607 -2.050 1.00 97.88 87 ILE A C 1
ATOM 693 O O . ILE A 1 87 ? -4.364 2.546 -1.708 1.00 97.88 87 ILE A O 1
ATOM 697 N N . VAL A 1 88 ? -4.341 4.435 -2.932 1.00 97.19 88 VAL A N 1
ATOM 698 C CA . VAL A 1 88 ? -3.061 4.163 -3.588 1.00 97.19 88 VAL A CA 1
ATOM 699 C C . VAL A 1 88 ? -1.912 4.633 -2.699 1.00 97.19 88 VAL A C 1
ATOM 701 O O . VAL A 1 88 ? -1.849 5.802 -2.302 1.00 97.19 88 VAL A O 1
ATOM 704 N N . ILE A 1 89 ? -0.996 3.714 -2.413 1.00 96.81 89 ILE A N 1
ATOM 705 C CA . ILE A 1 89 ? 0.258 3.979 -1.709 1.00 96.81 89 ILE A CA 1
ATOM 706 C C . ILE A 1 89 ? 1.353 4.245 -2.742 1.00 96.81 89 ILE A C 1
ATOM 708 O O . ILE A 1 89 ? 1.525 3.482 -3.698 1.00 96.81 89 ILE A O 1
ATOM 712 N N . SER A 1 90 ? 2.067 5.356 -2.568 1.00 94.94 90 SER A N 1
ATOM 713 C CA . SER A 1 90 ? 3.167 5.753 -3.441 1.00 94.94 90 SER A CA 1
ATOM 714 C C . SER A 1 90 ? 4.358 4.813 -3.263 1.00 94.94 90 SER A C 1
ATOM 716 O O . SER A 1 90 ? 4.575 4.231 -2.204 1.00 94.94 90 SER A O 1
ATOM 718 N N . ARG A 1 91 ? 5.171 4.691 -4.312 1.00 95.50 91 ARG A N 1
ATOM 719 C CA . ARG A 1 91 ? 6.504 4.078 -4.215 1.00 95.50 91 ARG A CA 1
ATOM 720 C C . ARG A 1 91 ? 7.533 5.014 -3.575 1.00 95.50 91 ARG A C 1
ATOM 722 O O . ARG A 1 91 ? 8.591 4.548 -3.195 1.00 95.50 91 ARG A O 1
ATOM 729 N N . ASP A 1 92 ? 7.232 6.305 -3.508 1.00 94.25 92 ASP A N 1
ATOM 730 C CA . ASP A 1 92 ? 8.084 7.361 -2.956 1.00 94.25 92 ASP A CA 1
ATOM 731 C C . ASP A 1 92 ? 7.273 8.101 -1.883 1.00 94.25 92 ASP A C 1
ATOM 733 O O . ASP A 1 92 ? 6.629 9.117 -2.152 1.00 94.25 92 ASP A O 1
ATOM 737 N N . GLU A 1 93 ? 7.149 7.486 -0.705 1.00 92.38 93 GLU A N 1
ATOM 738 C CA . GLU A 1 93 ? 6.425 8.063 0.439 1.00 92.38 93 GLU A CA 1
ATOM 739 C C . GLU A 1 93 ? 7.329 8.955 1.306 1.00 92.38 93 GLU A C 1
ATOM 741 O O . GLU A 1 93 ? 6.822 9.708 2.140 1.00 92.38 93 GLU A O 1
ATOM 746 N N . ASP A 1 94 ? 8.650 8.927 1.113 1.00 90.25 94 ASP A N 1
ATOM 747 C CA . ASP A 1 94 ? 9.612 9.725 1.878 1.00 90.25 94 ASP A CA 1
ATOM 748 C C . ASP A 1 94 ? 10.121 10.974 1.120 1.00 90.25 94 ASP A C 1
ATOM 750 O O . ASP A 1 94 ? 10.521 11.953 1.768 1.00 90.25 94 ASP A O 1
ATOM 754 N N . CYS A 1 95 ? 9.935 11.009 -0.207 1.00 88.56 95 CYS A N 1
ATOM 755 C CA . CYS A 1 95 ? 10.171 12.124 -1.136 1.00 88.56 95 CYS A CA 1
ATOM 756 C C . CYS A 1 95 ? 11.624 12.434 -1.404 1.00 88.56 95 CYS A C 1
ATOM 758 O O . CYS A 1 95 ? 12.016 13.603 -1.537 1.00 88.56 95 CYS A O 1
ATOM 760 N N . ASP A 1 96 ? 12.418 11.384 -1.492 1.00 89.88 96 ASP A N 1
ATOM 761 C CA . ASP A 1 96 ? 13.815 11.475 -1.861 1.00 89.88 96 ASP A CA 1
ATOM 762 C C . ASP A 1 96 ? 14.036 11.396 -3.393 1.00 89.88 96 ASP A C 1
ATOM 764 O O . ASP A 1 96 ? 15.145 11.653 -3.869 1.00 89.88 96 ASP A O 1
ATOM 768 N N . ASN A 1 97 ? 12.963 11.192 -4.175 1.00 90.94 97 ASN A N 1
ATOM 769 C CA . ASN A 1 97 ? 12.947 10.953 -5.626 1.00 90.94 97 ASN A CA 1
ATOM 770 C C . ASN A 1 97 ? 13.546 9.603 -6.062 1.00 90.94 97 ASN A C 1
ATOM 772 O O . ASN A 1 97 ? 13.904 9.448 -7.237 1.00 90.94 97 ASN A O 1
ATOM 776 N N . ASN A 1 98 ? 13.622 8.620 -5.166 1.00 93.38 98 ASN A N 1
ATOM 777 C CA . ASN A 1 98 ? 14.058 7.253 -5.445 1.00 93.38 98 ASN A CA 1
ATOM 778 C C . ASN A 1 98 ? 12.894 6.264 -5.248 1.00 93.38 98 ASN A C 1
ATOM 780 O O . ASN A 1 98 ? 12.926 5.421 -4.361 1.00 93.38 98 ASN A O 1
ATOM 784 N N . PRO A 1 99 ? 11.859 6.287 -6.108 1.00 94.69 99 PRO A N 1
ATOM 785 C CA . PRO A 1 99 ? 10.661 5.481 -5.901 1.00 94.69 99 PRO A CA 1
ATOM 786 C C . PRO A 1 99 ? 10.963 3.980 -5.836 1.00 94.69 99 PRO A C 1
ATOM 788 O O . PRO A 1 99 ? 11.466 3.402 -6.803 1.00 94.69 99 PRO A O 1
ATOM 791 N N . GLY A 1 100 ? 10.508 3.326 -4.770 1.00 95.25 100 GLY A N 1
ATOM 792 C CA . GLY A 1 100 ? 10.583 1.881 -4.573 1.00 95.25 100 GLY A CA 1
ATOM 793 C C . GLY A 1 100 ? 11.949 1.408 -4.087 1.00 95.25 100 GLY A C 1
ATOM 794 O O . GLY A 1 100 ? 12.255 0.226 -4.212 1.00 95.25 100 GLY A O 1
ATOM 795 N N . ASP A 1 101 ? 12.788 2.292 -3.564 1.00 95.50 101 ASP A N 1
ATOM 796 C CA . ASP A 1 101 ? 14.064 1.939 -2.943 1.00 95.50 101 ASP A CA 1
ATOM 797 C C . ASP A 1 101 ? 13.885 1.214 -1.591 1.00 95.50 101 ASP A C 1
ATOM 799 O O . ASP A 1 101 ? 14.700 0.353 -1.224 1.00 95.50 101 ASP A O 1
ATOM 803 N N . GLU A 1 102 ? 12.773 1.477 -0.901 1.00 95.12 102 GLU A N 1
ATOM 804 C CA . GLU A 1 102 ? 12.402 0.849 0.361 1.00 95.12 102 GLU A CA 1
ATOM 805 C C . GLU A 1 102 ? 10.949 0.351 0.440 1.00 95.12 102 GLU A C 1
ATOM 807 O O . GLU A 1 102 ? 10.120 0.549 -0.448 1.00 95.12 102 GLU A O 1
ATOM 812 N N . ALA A 1 103 ? 10.689 -0.445 1.480 1.00 96.81 103 ALA A N 1
ATOM 813 C CA . ALA A 1 103 ? 9.376 -1.021 1.733 1.00 96.81 103 ALA A CA 1
ATOM 814 C C . ALA A 1 103 ? 8.497 0.000 2.455 1.00 96.81 103 ALA A C 1
ATOM 816 O O . ALA A 1 103 ? 8.995 0.792 3.252 1.00 96.81 103 ALA A O 1
ATOM 817 N N . VAL A 1 104 ? 7.189 -0.081 2.229 1.00 97.12 104 VAL A N 1
ATOM 818 C CA . VAL A 1 104 ? 6.220 0.834 2.839 1.00 97.12 104 VAL A CA 1
ATOM 819 C C . VAL A 1 104 ? 5.285 0.058 3.748 1.00 97.12 104 VAL A C 1
ATOM 821 O O . VAL A 1 104 ? 4.676 -0.927 3.326 1.00 97.12 104 VAL A O 1
ATOM 824 N N . TRP A 1 105 ? 5.147 0.519 4.984 1.00 97.94 105 TRP A N 1
ATOM 825 C CA . TRP A 1 105 ? 4.177 0.004 5.936 1.00 97.94 105 TRP A CA 1
ATOM 826 C C . TRP A 1 105 ? 2.919 0.860 5.937 1.00 97.94 105 TRP A C 1
ATOM 828 O O . TRP A 1 105 ? 2.982 2.082 6.033 1.00 97.94 105 TRP A O 1
ATOM 838 N N . VAL A 1 106 ? 1.767 0.202 5.870 1.00 98.38 106 VAL A N 1
ATOM 839 C CA . VAL A 1 106 ? 0.455 0.772 6.165 1.00 98.38 106 VAL A CA 1
ATOM 840 C C . VAL A 1 106 ? -0.052 0.114 7.434 1.00 98.38 106 VAL A C 1
ATOM 842 O O . VAL A 1 106 ? -0.125 -1.111 7.512 1.00 98.38 106 VAL A O 1
ATOM 845 N N . MET A 1 107 ? -0.406 0.918 8.427 1.00 98.25 107 MET A N 1
ATOM 846 C CA . MET A 1 107 ? -0.851 0.445 9.733 1.00 98.25 107 MET A CA 1
ATOM 847 C C . MET A 1 107 ? -2.186 1.086 10.070 1.00 98.25 107 MET A C 1
ATOM 849 O O . MET A 1 107 ? -2.260 2.300 10.252 1.00 98.25 107 MET A O 1
ATOM 853 N N . VAL A 1 108 ? -3.236 0.281 10.175 1.00 98.19 108 VAL A N 1
ATOM 854 C CA . VAL A 1 108 ? -4.538 0.718 10.683 1.00 98.19 108 VAL A CA 1
ATOM 855 C C . VAL A 1 108 ? -4.613 0.328 12.148 1.00 98.19 108 VAL A C 1
ATOM 857 O O . VAL A 1 108 ? -4.371 -0.826 12.494 1.00 98.19 108 VAL A O 1
ATOM 860 N N . ARG A 1 109 ? -4.893 1.300 13.019 1.00 97.31 109 ARG A N 1
ATOM 861 C CA . ARG A 1 109 ? -4.914 1.114 14.474 1.00 97.31 109 ARG A CA 1
ATOM 862 C C . ARG A 1 109 ? -6.345 1.183 15.030 1.00 97.31 109 ARG A C 1
ATOM 864 O O . ARG A 1 109 ? -7.188 1.871 14.451 1.00 97.31 109 ARG A O 1
ATOM 871 N N . PRO A 1 110 ? -6.613 0.601 16.222 1.00 96.06 110 PRO A N 1
ATOM 872 C CA . PRO A 1 110 ? -7.953 0.583 16.832 1.00 96.06 110 PRO A CA 1
ATOM 873 C C . PRO A 1 110 ? -8.569 1.962 17.098 1.00 96.06 110 PRO A C 1
ATOM 875 O O . PRO A 1 110 ? -9.768 2.077 17.326 1.00 96.06 110 PRO A O 1
ATOM 878 N N . ASN A 1 111 ? -7.752 3.016 17.116 1.00 93.75 111 ASN A N 1
ATOM 879 C CA . ASN A 1 111 ? -8.201 4.397 17.273 1.00 93.75 111 ASN A CA 1
ATOM 880 C C . ASN A 1 111 ? -8.746 5.012 15.964 1.00 93.75 111 ASN A C 1
ATOM 882 O O . ASN A 1 111 ? -9.054 6.203 15.951 1.00 93.75 111 ASN A O 1
ATOM 886 N N . GLY A 1 112 ? -8.836 4.235 14.877 1.00 93.44 112 GLY A N 1
ATOM 887 C CA . GLY A 1 112 ? -9.290 4.686 13.559 1.00 93.44 112 GLY A CA 1
ATOM 888 C C . GLY A 1 112 ? -8.242 5.488 12.785 1.00 93.44 112 GLY A C 1
ATOM 889 O O . GLY A 1 112 ? -8.564 6.111 11.772 1.00 93.44 112 GLY A O 1
ATOM 890 N N . VAL A 1 113 ? -6.993 5.518 13.259 1.00 96.69 113 VAL A N 1
ATOM 891 C CA . VAL A 1 113 ? -5.902 6.209 12.574 1.00 96.69 113 VAL A CA 1
ATOM 892 C C . VAL A 1 113 ? -5.137 5.220 11.709 1.00 96.69 113 VAL A C 1
ATOM 894 O O . VAL A 1 113 ? -4.729 4.152 12.163 1.00 96.69 113 VAL A O 1
ATOM 897 N N . THR A 1 114 ? -4.920 5.620 10.463 1.00 97.62 114 THR A N 1
ATOM 898 C CA . THR A 1 114 ? -4.016 4.942 9.540 1.00 97.62 114 THR A CA 1
ATOM 899 C C . THR A 1 114 ? -2.696 5.684 9.532 1.00 97.62 114 THR A C 1
ATOM 901 O O . THR A 1 114 ? -2.689 6.915 9.466 1.00 97.62 114 THR A O 1
ATOM 904 N N . TYR A 1 115 ? -1.600 4.941 9.549 1.00 96.75 115 TYR A N 1
ATOM 905 C CA . TYR A 1 115 ? -0.241 5.440 9.424 1.00 96.75 115 TYR A CA 1
ATOM 906 C C . TYR A 1 115 ? 0.418 4.835 8.188 1.00 96.75 115 TYR A C 1
ATOM 908 O O . TYR A 1 115 ? 0.190 3.669 7.869 1.00 96.75 115 TYR A O 1
ATOM 916 N N . VAL A 1 116 ? 1.221 5.643 7.504 1.00 96.50 116 VAL A N 1
ATOM 917 C CA . VAL A 1 116 ? 2.121 5.220 6.431 1.00 96.50 116 VAL A CA 1
ATOM 918 C C . VAL A 1 116 ? 3.538 5.493 6.903 1.00 96.50 116 VAL A C 1
ATOM 920 O O . VAL A 1 116 ? 3.818 6.605 7.359 1.00 96.50 116 VAL A O 1
ATOM 923 N N . ASP A 1 117 ? 4.399 4.485 6.849 1.00 9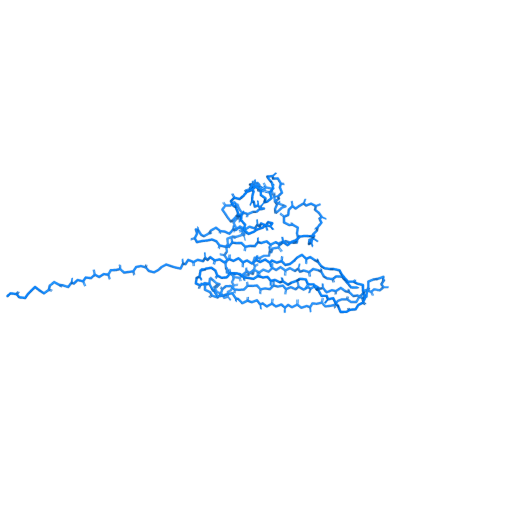5.62 117 ASP A N 1
ATOM 924 C CA . ASP A 1 117 ? 5.648 4.476 7.606 1.00 95.62 117 ASP A CA 1
ATOM 925 C C . ASP A 1 117 ? 6.736 3.603 6.954 1.00 95.62 117 ASP A C 1
ATOM 927 O O . ASP A 1 117 ? 6.457 2.737 6.120 1.00 95.62 117 ASP A O 1
ATOM 931 N N . ARG A 1 118 ? 7.985 3.842 7.358 1.00 94.62 118 ARG A N 1
ATOM 9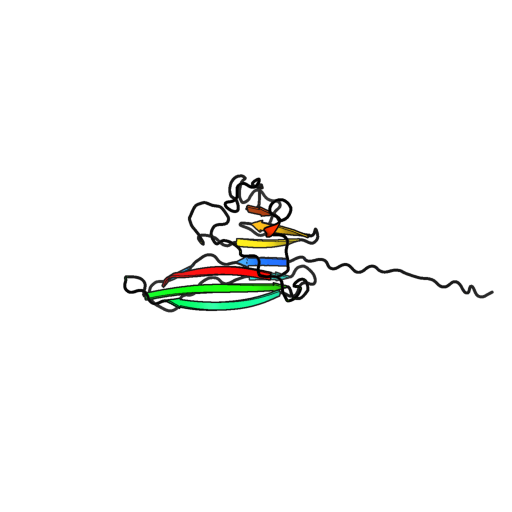32 C CA . ARG A 1 118 ? 9.184 3.079 7.004 1.00 94.62 118 ARG A CA 1
ATOM 933 C C . ARG A 1 118 ? 9.265 1.757 7.755 1.00 94.62 118 ARG A C 1
ATOM 935 O O . ARG A 1 118 ? 9.791 0.769 7.237 1.00 94.62 118 ARG A O 1
ATOM 942 N N . ASP A 1 119 ? 8.787 1.734 8.991 1.00 95.31 119 ASP A N 1
ATOM 943 C CA . ASP A 1 119 ? 8.711 0.529 9.804 1.00 95.31 119 ASP A CA 1
ATOM 944 C C . ASP A 1 119 ? 7.312 0.341 10.396 1.00 95.31 119 ASP A C 1
ATOM 946 O O . ASP A 1 119 ? 6.366 1.028 10.027 1.00 95.31 119 ASP A O 1
ATOM 950 N N . ASN A 1 120 ? 7.151 -0.667 11.247 1.00 95.56 120 ASN A N 1
ATOM 951 C CA . ASN A 1 120 ? 5.863 -1.004 11.834 1.00 95.56 120 ASN A CA 1
ATOM 952 C C . ASN A 1 120 ? 5.626 -0.336 13.203 1.00 95.56 120 ASN A C 1
ATOM 954 O O . ASN A 1 120 ? 4.943 -0.914 14.054 1.00 95.56 120 ASN A O 1
ATOM 958 N N . ASN A 1 121 ? 6.232 0.827 13.465 1.00 96.25 121 ASN A N 1
ATOM 959 C CA . ASN A 1 121 ? 6.147 1.496 14.758 1.00 96.25 121 ASN A CA 1
ATOM 960 C C . ASN A 1 121 ? 6.023 3.021 14.640 1.00 96.25 121 ASN A C 1
ATOM 962 O O . ASN A 1 121 ? 6.985 3.765 14.815 1.00 96.25 121 ASN A O 1
ATOM 966 N N . GLU A 1 122 ? 4.777 3.482 14.584 1.00 94.19 122 GLU A N 1
ATOM 967 C CA . GLU A 1 122 ? 4.407 4.891 14.444 1.00 94.19 122 GLU A CA 1
ATOM 968 C C . GLU A 1 122 ? 4.801 5.801 15.629 1.00 94.19 122 GLU A C 1
ATOM 970 O O . GLU A 1 122 ? 4.589 7.019 15.584 1.00 94.19 122 GLU A O 1
ATOM 975 N N . ASN A 1 123 ? 5.303 5.214 16.725 1.00 94.00 123 ASN A N 1
ATOM 976 C CA . ASN A 1 123 ? 5.621 5.891 17.987 1.00 94.00 123 ASN A CA 1
ATOM 977 C C . ASN A 1 123 ? 7.131 6.082 18.208 1.00 94.00 123 ASN A C 1
ATOM 979 O O . ASN A 1 123 ? 7.555 6.443 19.312 1.00 94.00 123 ASN A O 1
ATOM 983 N N . ASN A 1 124 ? 7.955 5.800 17.200 1.00 94.31 124 ASN A N 1
ATOM 984 C CA . ASN A 1 124 ? 9.401 5.977 17.267 1.00 94.31 124 ASN A CA 1
ATOM 985 C C . ASN A 1 124 ? 9.831 7.321 16.621 1.00 94.31 124 ASN A C 1
ATOM 987 O O . ASN A 1 124 ? 9.051 8.265 16.530 1.00 94.31 124 ASN A O 1
ATOM 991 N N . ASN A 1 125 ? 11.107 7.440 16.236 1.00 92.69 125 ASN A N 1
ATOM 992 C CA . ASN A 1 125 ? 11.647 8.593 15.496 1.00 92.69 125 ASN A CA 1
ATOM 993 C C . ASN A 1 125 ? 12.168 8.185 14.104 1.00 92.69 125 ASN A C 1
ATOM 995 O O . ASN A 1 125 ? 13.045 8.852 13.550 1.00 92.69 125 ASN A O 1
ATOM 999 N N . ASN A 1 126 ? 11.710 7.046 13.589 1.00 91.38 126 ASN A N 1
ATOM 1000 C CA . ASN A 1 126 ? 12.062 6.519 12.288 1.00 91.38 126 ASN A CA 1
ATOM 1001 C C . ASN A 1 126 ? 10.789 6.395 11.450 1.00 91.38 126 ASN A C 1
ATOM 1003 O O . ASN A 1 126 ? 9.973 5.537 11.735 1.00 91.38 126 ASN A O 1
ATOM 1007 N N . PRO A 1 127 ? 10.634 7.210 10.412 1.00 89.75 127 PRO A N 1
ATOM 1008 C CA . PRO A 1 127 ? 11.609 8.116 9.833 1.00 89.75 127 PRO A CA 1
ATOM 1009 C C . PRO A 1 127 ? 11.674 9.473 10.580 1.00 89.75 127 PRO A C 1
ATOM 1011 O O . PRO A 1 127 ? 10.734 9.862 11.284 1.00 89.75 127 PRO A O 1
ATOM 1014 N N . PRO A 1 128 ? 12.795 10.214 10.479 1.00 85.56 128 PRO A N 1
ATOM 1015 C CA . PRO A 1 128 ? 12.942 11.511 11.136 1.00 85.56 128 PRO A CA 1
ATOM 1016 C C . PRO A 1 128 ? 12.019 12.571 10.516 1.00 85.56 128 PRO A C 1
ATOM 1018 O O . PRO A 1 128 ? 11.721 12.531 9.317 1.00 85.56 128 PRO A O 1
ATOM 1021 N N . VAL A 1 129 ? 11.629 13.574 11.316 1.00 80.50 129 VAL A N 1
ATOM 1022 C CA . VAL A 1 129 ? 10.830 14.727 10.852 1.00 80.50 129 VAL A CA 1
ATOM 1023 C C . VAL A 1 129 ? 11.388 15.298 9.551 1.00 80.50 129 VAL A C 1
ATOM 1025 O O . VAL A 1 129 ? 12.563 15.657 9.476 1.00 80.50 129 VAL A O 1
ATOM 1028 N N . GLY A 1 130 ? 10.523 15.459 8.549 1.00 66.75 130 GLY A N 1
ATOM 1029 C CA . GLY A 1 130 ? 10.890 16.068 7.268 1.00 66.75 130 GLY A CA 1
ATOM 1030 C C . GLY A 1 130 ? 10.823 15.122 6.070 1.00 66.75 130 GLY A C 1
ATOM 1031 O O . GLY A 1 130 ? 10.768 15.601 4.937 1.00 66.75 130 GLY A O 1
ATOM 1032 N N . THR A 1 131 ? 10.744 13.819 6.315 1.00 62.56 131 THR A N 1
ATOM 1033 C CA . THR A 1 131 ? 10.551 12.758 5.315 1.00 62.56 131 THR A CA 1
ATOM 1034 C C . THR A 1 131 ? 9.058 12.395 5.301 1.00 62.56 131 THR A C 1
ATOM 1036 O O . THR A 1 131 ? 8.521 12.018 6.336 1.00 62.56 131 THR A O 1
ATOM 1039 N N . SER A 1 132 ? 8.312 12.658 4.224 1.00 72.81 132 SER A N 1
ATOM 1040 C CA . SER A 1 132 ? 6.849 12.401 4.205 1.00 72.81 132 SER A CA 1
ATOM 1041 C C . SER A 1 132 ? 6.212 12.620 2.833 1.00 72.81 132 SER A C 1
ATOM 1043 O O . SER A 1 132 ? 6.565 13.623 2.209 1.00 72.81 132 SER A O 1
ATOM 1045 N N . ARG A 1 133 ? 5.167 11.832 2.521 1.00 70.56 133 ARG A N 1
ATOM 1046 C CA . ARG A 1 133 ? 4.139 11.773 1.439 1.00 70.56 133 ARG A CA 1
ATOM 1047 C C . ARG A 1 133 ? 4.026 12.852 0.339 1.00 70.56 133 ARG A C 1
ATOM 1049 O O . ARG A 1 133 ? 2.972 13.045 -0.244 1.00 70.56 133 ARG A O 1
ATOM 1056 N N . CYS A 1 134 ? 5.063 13.599 0.028 1.00 77.38 134 CYS A N 1
ATOM 1057 C CA . CYS A 1 134 ? 5.224 14.532 -1.101 1.00 77.38 134 CYS A CA 1
ATOM 1058 C C . CYS A 1 134 ? 4.088 15.551 -1.211 1.00 77.38 134 CYS A C 1
ATOM 1060 O O . CYS A 1 134 ? 3.793 16.088 -2.276 1.00 77.38 134 CYS A O 1
ATOM 1062 N N . THR A 1 135 ? 3.461 15.835 -0.071 1.00 77.56 135 THR A N 1
ATOM 1063 C CA . THR A 1 135 ? 2.388 16.805 0.075 1.00 77.56 135 THR A CA 1
ATOM 1064 C C . THR A 1 135 ? 2.901 18.009 0.850 1.00 77.56 135 THR A C 1
ATOM 1066 O O . THR A 1 135 ? 3.906 17.950 1.561 1.00 77.56 135 THR A O 1
ATOM 1069 N N . SER A 1 136 ? 2.175 19.119 0.758 1.00 83.25 136 SER A N 1
ATOM 1070 C CA . SER A 1 136 ? 2.416 20.301 1.588 1.00 83.25 136 SER A CA 1
ATOM 1071 C C . SER A 1 136 ? 1.903 20.147 3.027 1.00 83.25 136 SER A C 1
ATOM 1073 O O . SER A 1 136 ? 1.857 21.134 3.762 1.00 83.25 136 SER A O 1
ATOM 1075 N N . LEU A 1 137 ? 1.440 18.955 3.420 1.00 84.69 137 LEU A N 1
ATOM 1076 C CA . LEU A 1 137 ? 0.873 18.715 4.741 1.00 84.69 137 LEU A CA 1
ATOM 1077 C C . LEU A 1 137 ? 1.969 18.656 5.820 1.00 84.69 137 LEU A C 1
ATOM 1079 O O . LEU A 1 137 ? 3.127 18.358 5.517 1.00 84.69 137 LEU A O 1
ATOM 1083 N N . PRO A 1 138 ? 1.624 18.935 7.092 1.00 86.06 138 PRO A N 1
ATOM 1084 C CA . PRO A 1 138 ? 2.558 18.801 8.201 1.00 86.06 138 PRO A CA 1
ATOM 1085 C C . PRO A 1 138 ? 3.188 17.406 8.261 1.00 86.06 138 PRO A C 1
ATOM 1087 O O . PRO A 1 138 ? 2.480 16.399 8.274 1.00 86.06 138 PRO A O 1
ATOM 1090 N N . LYS A 1 139 ? 4.521 17.373 8.336 1.00 85.56 139 LYS A N 1
ATOM 1091 C CA . LYS A 1 139 ? 5.318 16.144 8.345 1.00 85.56 139 LYS A CA 1
ATOM 1092 C C . LYS A 1 139 ? 5.437 15.607 9.777 1.00 85.56 139 LYS A C 1
ATOM 1094 O O . LYS A 1 139 ? 5.938 16.345 10.634 1.00 85.56 139 LYS A O 1
ATOM 1099 N N . PRO A 1 140 ? 4.967 14.385 10.069 1.00 87.94 140 PRO A N 1
ATOM 1100 C CA . PRO A 1 140 ? 5.112 13.803 11.394 1.00 87.94 140 PRO A CA 1
ATOM 1101 C C . PRO A 1 140 ? 6.569 13.430 11.711 1.00 87.94 140 PRO A C 1
ATOM 1103 O O . PRO A 1 140 ? 7.447 13.455 10.852 1.00 87.94 140 PRO A O 1
ATOM 1106 N N . ASN A 1 141 ? 6.817 13.117 12.982 1.00 88.31 141 ASN A N 1
ATOM 1107 C CA . ASN A 1 141 ? 8.023 12.425 13.427 1.00 88.31 141 ASN A CA 1
ATOM 1108 C C . ASN A 1 141 ? 7.676 10.947 13.624 1.00 88.31 141 ASN A C 1
ATOM 1110 O O . ASN A 1 141 ? 6.641 10.678 14.238 1.00 88.31 141 ASN A O 1
ATOM 1114 N N . GLY A 1 142 ? 8.526 10.029 13.161 1.00 91.56 142 GLY A N 1
ATOM 1115 C CA . GLY A 1 142 ? 8.344 8.592 13.382 1.00 91.56 142 GLY A CA 1
ATOM 1116 C C . GLY A 1 142 ? 7.335 7.904 12.470 1.00 91.56 142 GLY A C 1
ATOM 1117 O O . GLY A 1 142 ? 6.980 6.780 12.752 1.00 91.56 142 GLY A O 1
ATOM 1118 N N . HIS A 1 143 ? 6.815 8.590 11.451 1.00 93.44 143 HIS A N 1
ATOM 1119 C CA . HIS A 1 143 ? 6.060 8.012 10.330 1.00 93.44 143 HIS A CA 1
ATOM 1120 C C . HIS A 1 143 ? 5.998 9.039 9.196 1.00 93.44 143 HIS A C 1
ATOM 1122 O O . HIS A 1 143 ? 6.147 10.242 9.434 1.00 93.44 143 HIS A O 1
ATOM 1128 N N . TRP A 1 144 ? 5.751 8.593 7.964 1.00 93.62 144 TRP A N 1
ATOM 1129 C CA . TRP A 1 144 ? 5.635 9.477 6.800 1.00 93.62 144 TRP A CA 1
ATOM 1130 C C . TRP A 1 144 ? 4.306 10.224 6.768 1.00 93.62 144 TRP A C 1
ATOM 1132 O O . TRP A 1 144 ? 4.270 11.417 6.478 1.00 93.62 144 TRP A O 1
ATOM 1142 N N . ALA A 1 145 ? 3.189 9.565 7.069 1.00 93.69 145 ALA A N 1
ATOM 1143 C CA . ALA A 1 145 ? 1.881 10.213 7.043 1.00 93.69 145 ALA A CA 1
ATOM 1144 C C . ALA A 1 145 ? 0.876 9.528 7.966 1.00 93.69 145 ALA A C 1
ATOM 1146 O O . ALA A 1 145 ? 1.045 8.376 8.355 1.00 93.69 145 ALA A O 1
ATOM 1147 N N . ARG A 1 146 ? -0.195 10.251 8.313 1.00 94.69 14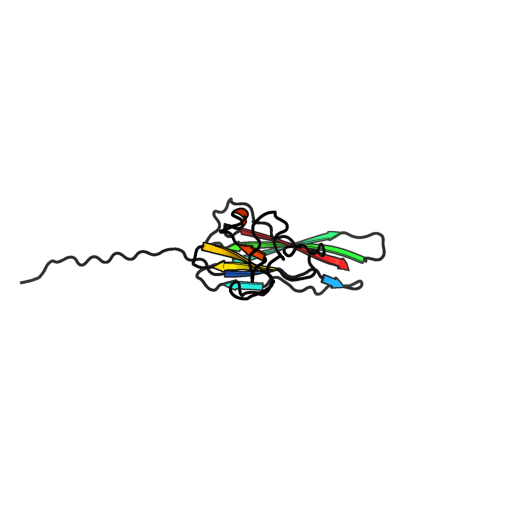6 ARG A N 1
ATOM 1148 C CA . ARG A 1 146 ? -1.315 9.705 9.084 1.00 94.69 146 ARG A CA 1
ATOM 1149 C C . ARG A 1 146 ? -2.659 10.286 8.665 1.00 94.69 146 ARG A C 1
ATOM 1151 O O . ARG A 1 146 ? -2.723 11.456 8.273 1.00 94.69 146 ARG A O 1
ATOM 1158 N N . SER A 1 147 ? -3.733 9.519 8.835 1.00 95.56 147 SER A N 1
ATOM 1159 C CA . SER A 1 147 ? -5.084 9.888 8.381 1.00 95.56 147 SER A CA 1
ATOM 1160 C C . SER A 1 147 ? -5.673 11.129 9.063 1.00 95.56 147 SER A C 1
ATOM 1162 O O . SER A 1 147 ? -6.448 11.862 8.458 1.00 95.56 147 SER A O 1
ATOM 1164 N N . THR A 1 148 ? -5.250 11.443 10.293 1.00 94.56 148 THR A N 1
ATOM 1165 C CA . THR A 1 148 ? -5.710 12.649 11.015 1.00 94.56 148 THR A CA 1
ATOM 1166 C C . THR A 1 148 ? -5.193 13.961 10.423 1.00 94.56 148 THR A C 1
ATOM 1168 O O . THR A 1 148 ? -5.729 15.022 10.735 1.00 94.56 148 THR A O 1
ATOM 1171 N N . ILE A 1 149 ? -4.145 13.904 9.595 1.00 92.12 149 ILE A N 1
ATOM 1172 C CA . ILE A 1 149 ? -3.592 15.057 8.870 1.00 92.12 149 ILE A CA 1
ATOM 1173 C C . ILE A 1 149 ? -3.906 14.925 7.377 1.00 92.12 149 ILE A C 1
ATOM 1175 O O . ILE A 1 149 ? -4.369 15.881 6.758 1.00 92.12 149 ILE A O 1
ATOM 1179 N N . ASN A 1 150 ? -3.666 13.745 6.804 1.00 92.19 150 ASN A N 1
ATO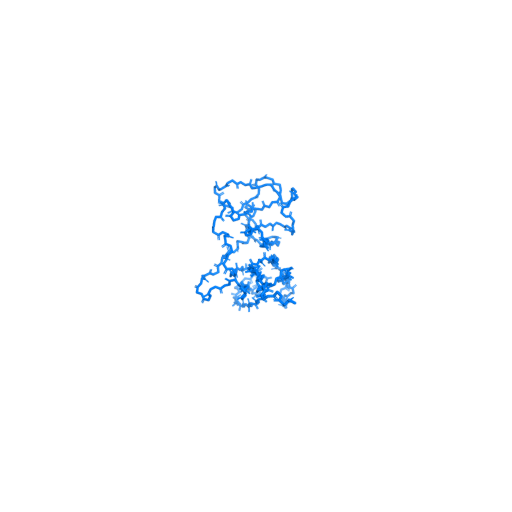M 1180 C CA . ASN A 1 150 ? -3.972 13.434 5.416 1.00 92.19 150 ASN A CA 1
ATOM 1181 C C . ASN A 1 150 ? -5.216 12.542 5.341 1.00 92.19 150 ASN A C 1
ATOM 1183 O O . ASN A 1 150 ? -5.113 11.319 5.380 1.00 92.19 150 ASN A O 1
ATOM 1187 N N . THR A 1 151 ? -6.388 13.161 5.215 1.00 93.25 151 THR A N 1
ATOM 1188 C CA . THR A 1 151 ? -7.677 12.443 5.221 1.00 93.25 151 THR A CA 1
ATOM 1189 C C . THR A 1 151 ? -7.861 11.456 4.065 1.00 93.25 151 THR A C 1
ATOM 1191 O O . THR A 1 151 ? -8.683 10.554 4.191 1.00 93.25 151 THR A O 1
ATOM 1194 N N . GLU A 1 152 ? -7.063 11.539 2.996 1.00 92.25 152 GLU A N 1
ATOM 1195 C CA . GLU A 1 152 ? -7.049 10.541 1.912 1.00 92.25 152 GLU A CA 1
ATOM 1196 C C . GLU A 1 152 ? -6.524 9.173 2.374 1.00 92.25 152 GLU A C 1
ATOM 1198 O O . GLU A 1 152 ? -6.729 8.174 1.696 1.00 92.25 152 GLU A O 1
ATOM 1203 N N . LEU A 1 153 ? -5.841 9.125 3.524 1.00 94.94 153 LEU A N 1
ATOM 1204 C CA . LEU A 1 153 ? -5.416 7.887 4.181 1.00 94.94 153 LEU A CA 1
ATOM 1205 C C . LEU A 1 153 ? -6.458 7.345 5.156 1.00 94.94 153 LEU A C 1
ATOM 1207 O O . LEU A 1 153 ? -6.165 6.386 5.862 1.00 94.94 153 LEU A O 1
ATOM 1211 N N . THR A 1 154 ? -7.637 7.959 5.270 1.00 96.56 154 THR A N 1
ATOM 1212 C CA . THR A 1 154 ? -8.705 7.391 6.100 1.00 96.56 154 THR A CA 1
ATOM 1213 C C . THR A 1 154 ? -9.081 6.043 5.519 1.00 96.56 154 THR A C 1
ATOM 1215 O O . THR A 1 154 ? -9.579 5.983 4.398 1.00 96.56 154 THR A O 1
ATOM 1218 N N . SER A 1 155 ? -8.793 4.980 6.266 1.00 97.06 155 SER A N 1
ATOM 1219 C CA . SER A 1 155 ? -8.993 3.622 5.791 1.00 97.06 155 SER A CA 1
ATOM 1220 C C . SER A 1 155 ? -10.435 3.387 5.336 1.00 97.06 155 SER A C 1
ATOM 1222 O O . SER A 1 155 ? -11.396 3.788 5.991 1.00 97.06 155 SER A O 1
ATOM 1224 N N . VAL A 1 156 ? -10.546 2.746 4.176 1.00 96.75 156 VAL A N 1
ATOM 1225 C CA . VAL A 1 156 ? -11.788 2.190 3.620 1.00 96.75 156 VAL A CA 1
ATOM 1226 C C . VAL A 1 156 ? -11.660 0.676 3.438 1.00 96.75 156 VAL A C 1
ATOM 1228 O O . VAL A 1 156 ? -12.408 0.070 2.675 1.00 96.75 156 VAL A O 1
ATOM 1231 N N . GLY A 1 157 ? -10.638 0.069 4.053 1.00 97.19 157 GLY A N 1
ATOM 1232 C CA . GLY A 1 157 ? -10.339 -1.350 3.910 1.00 97.19 157 GLY A CA 1
ATOM 1233 C C . GLY A 1 157 ? -9.894 -1.761 2.509 1.00 97.19 157 GLY A C 1
ATOM 1234 O O . GLY A 1 157 ? -9.973 -2.938 2.190 1.00 97.19 157 GLY A O 1
ATOM 1235 N N . HIS A 1 158 ? -9.450 -0.840 1.650 1.00 98.31 158 HIS A N 1
ATOM 1236 C CA . HIS A 1 158 ? -9.030 -1.157 0.284 1.00 98.31 158 HIS A CA 1
ATOM 1237 C C . HIS A 1 158 ? -7.761 -0.381 -0.075 1.00 98.31 158 HIS A C 1
ATOM 1239 O O . HIS A 1 158 ? -7.761 0.849 -0.082 1.00 98.31 158 HIS A O 1
ATOM 1245 N N . TRP A 1 159 ? -6.685 -1.102 -0.386 1.00 98.62 159 TRP A N 1
ATOM 1246 C CA . TRP A 1 159 ? -5.345 -0.557 -0.611 1.00 98.62 159 TRP A CA 1
ATOM 1247 C C . TRP A 1 159 ? -4.778 -1.038 -1.942 1.00 98.62 159 TRP A C 1
ATOM 1249 O O . TRP A 1 159 ? -4.996 -2.188 -2.327 1.00 98.62 159 TRP A O 1
ATOM 1259 N N . GLU A 1 160 ? -4.018 -0.188 -2.628 1.00 98.62 160 GLU A N 1
ATOM 1260 C CA . GLU A 1 160 ? -3.307 -0.547 -3.856 1.00 98.62 160 GLU A CA 1
ATOM 1261 C C . GLU A 1 160 ? -1.857 -0.050 -3.820 1.00 98.62 160 GLU A C 1
ATOM 1263 O O . GLU A 1 160 ? -1.577 1.072 -3.402 1.00 98.62 160 GLU A O 1
ATOM 1268 N N . TYR A 1 161 ? -0.934 -0.887 -4.289 1.00 98.56 161 TYR A N 1
ATOM 1269 C CA . TYR A 1 161 ? 0.479 -0.554 -4.471 1.00 98.56 161 TYR A CA 1
ATOM 1270 C C . TYR A 1 161 ? 1.000 -1.233 -5.734 1.00 98.56 161 TYR A C 1
ATOM 1272 O O . TYR A 1 161 ? 0.607 -2.357 -6.047 1.00 98.56 161 TYR A O 1
ATOM 1280 N N . THR A 1 162 ? 1.907 -0.579 -6.453 1.00 98.44 162 THR A N 1
ATOM 1281 C CA . THR A 1 162 ? 2.570 -1.173 -7.621 1.00 98.44 162 THR A CA 1
ATOM 1282 C C . THR A 1 162 ? 4.064 -1.255 -7.364 1.00 98.44 162 THR A C 1
ATOM 1284 O O . THR A 1 162 ? 4.698 -0.228 -7.176 1.00 98.44 162 THR A O 1
ATOM 1287 N N . GLN A 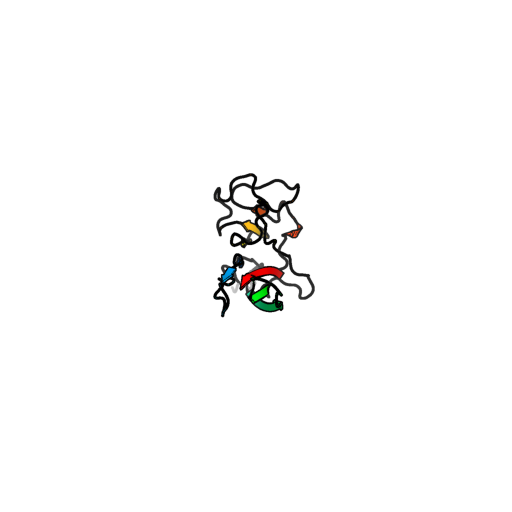1 163 ? 4.619 -2.460 -7.394 1.00 98.12 163 GLN A N 1
ATOM 1288 C CA . GLN A 1 163 ? 6.050 -2.742 -7.362 1.00 98.12 163 GLN A CA 1
ATOM 1289 C C . GLN A 1 163 ? 6.586 -2.796 -8.796 1.00 98.12 163 GLN A C 1
ATOM 1291 O O . GLN A 1 163 ? 5.936 -3.342 -9.695 1.00 98.12 163 GLN A O 1
ATOM 1296 N N . VAL A 1 164 ? 7.787 -2.267 -9.018 1.00 96.88 164 VAL A N 1
ATOM 1297 C CA . VAL A 1 164 ? 8.501 -2.421 -10.288 1.00 96.88 164 VAL A CA 1
ATOM 1298 C C . VAL A 1 164 ? 9.617 -3.444 -10.132 1.00 96.88 164 VAL A C 1
ATOM 1300 O O . VAL A 1 164 ? 10.455 -3.351 -9.238 1.00 96.88 164 VAL A O 1
ATOM 1303 N N . ILE A 1 165 ? 9.643 -4.417 -11.039 1.00 95.06 165 ILE A N 1
ATOM 1304 C CA . ILE A 1 165 ? 10.684 -5.441 -11.097 1.00 95.06 165 ILE A CA 1
ATOM 1305 C C . ILE A 1 165 ? 11.369 -5.329 -12.455 1.00 95.06 165 ILE A C 1
ATOM 1307 O O . ILE A 1 165 ? 10.718 -5.443 -13.497 1.00 95.06 165 ILE A O 1
ATOM 1311 N N . LYS A 1 166 ? 12.676 -5.074 -12.440 1.00 92.31 166 LYS A N 1
ATOM 1312 C CA . LYS A 1 166 ? 13.510 -4.999 -13.646 1.00 92.31 166 LYS A CA 1
ATOM 1313 C C . LYS A 1 166 ? 14.321 -6.280 -13.793 1.00 92.31 166 LYS A C 1
ATOM 1315 O O . LYS A 1 166 ? 14.911 -6.730 -12.811 1.00 92.31 166 LYS A O 1
ATOM 1320 N N . VAL A 1 167 ? 14.354 -6.855 -14.989 1.00 88.88 167 VAL A N 1
ATOM 1321 C CA . VAL A 1 167 ? 15.057 -8.111 -15.289 1.00 88.88 167 VAL A CA 1
ATOM 1322 C C . VAL A 1 167 ? 15.896 -7.954 -16.537 1.00 88.88 167 VAL A C 1
ATOM 1324 O O . VAL A 1 167 ? 15.393 -7.321 -17.487 1.00 88.88 167 VAL A O 1
#

Secondary structure (DSSP, 8-state):
------------------EEEEEPPPEE-SSS-------EEEE-SS--EEEEEEEEEEE-SSS-SEEEEEEEEEEETTT--SSPPPEEPPS-SS-SS-TTSS-EEEEE-TTS-EEEESSS-TTSS-SPTT--SSSSSPPPSSSSEETTT-GGGS--SEEEEEEEEE-

Foldseek 3Di:
DDDPDDDDDDDDDDDFFWKKKKAAFAAEDQPDDDDGDHMDMDGPGPWDKDKDWDWDWAADPDRFRIKIWIKIKIATPVQAPVPDDALEDWQQFQPPPPRRPAMWMWTQGRVQKIFIARDDDQPDQVPPAPGGRPDPWGQDGSGRDMCVTVVSSRDRRIHMYIHMYID

pLDDT: mean 91.1, std 9.23, range [46.72, 98.62]

Radius of gyration: 20.47 Å; chains: 1; bounding box: 62×36×74 Å